Protein AF-A0A959QPH2-F1 (afdb_monomer_lite)

Secondary structure (DSSP, 8-state):
------HHHHHHHHHHHHHHHHHHHHHHHHHHTTS-HHHHHHHHHHS-S--GGGGG-S-TTS-TTTTHHHHHHHHHHHHHHHHHHHHH---PPP-----TTTT--------PPP---PPPPPPPPPPPPP--------------------PPPTT----PPPPPPPPPPPPPPPPPPPPPPP-

pLDDT: mean 76.9, std 11.25, range [41.5, 96.69]

Radius of gyration: 41.49 Å; chains: 1; bounding box: 115×55×102 Å

Foldseek 3Di:
DPPQQAPVNLVVVVVVLVVVVVVVVVVLVVVLVPDDPVVQCVVLVPDPPPCVPVPPDSRPPNDPCVCVVVVVVVVVVVVVVVVVSVVSDDDDPDPPPCDVCNPVDPPPPPPDDPDDDDDDDDDDDDDDDDDDPPPPPPPPPPDDPDDDDPDDDPPRDDDDDDPDDDPDPPDPPDPPDPPDDDD

Sequence (183 aa):
MEMAFSGTTVFVLLAVLVAIVIGLILYFRKRLNGYDIQHLRDQHAQRERTDLLATRTKYPEVDAFRLSNTFLKFSLLTSLLIVLLAFNWTTFEEQVYIPEGALDMAEDIEIEPPRTAEPPPPPPPPPPPVIEEVPEELIEEEDQPEFVDQSLDKETEVKAPPPSAPPPPPPPPPPPPPPPPPP

Structure (mmCIF, N/CA/C/O backbone):
data_AF-A0A959QPH2-F1
#
_entry.id   AF-A0A959QPH2-F1
#
loop_
_atom_site.group_PDB
_atom_site.id
_atom_site.type_symbol
_atom_site.label_atom_id
_atom_site.label_alt_id
_atom_site.label_comp_id
_atom_site.label_asym_id
_atom_site.label_entity_id
_atom_site.label_seq_id
_atom_site.pdbx_PDB_ins_code
_atom_site.Cartn_x
_atom_site.Cartn_y
_atom_site.Cartn_z
_atom_site.occupancy
_atom_site.B_iso_or_equiv
_atom_site.auth_seq_id
_atom_site.auth_comp_id
_atom_site.auth_asym_id
_atom_site.auth_atom_id
_atom_site.pdbx_PDB_model_num
ATOM 1 N N . MET A 1 1 ? -31.905 0.146 5.962 1.00 41.50 1 MET A N 1
ATOM 2 C CA . MET A 1 1 ? -31.043 -0.967 5.516 1.00 41.50 1 MET A CA 1
ATOM 3 C C . MET A 1 1 ? -29.749 -0.793 6.291 1.00 41.50 1 MET A C 1
ATOM 5 O O . MET A 1 1 ? -28.911 0.001 5.893 1.00 41.50 1 MET A O 1
ATOM 9 N N . GLU A 1 2 ? -29.689 -1.378 7.485 1.00 54.75 2 GLU A N 1
ATOM 10 C CA . GLU A 1 2 ? -28.537 -1.284 8.389 1.00 54.75 2 GLU A CA 1
ATOM 11 C C . GLU A 1 2 ? -27.369 -2.020 7.715 1.00 54.75 2 GLU A C 1
ATOM 13 O O . GLU A 1 2 ? -27.378 -3.248 7.630 1.00 54.75 2 GLU A O 1
ATOM 18 N N . MET A 1 3 ? -26.403 -1.296 7.144 1.00 60.75 3 MET A N 1
ATOM 19 C CA . MET A 1 3 ? -25.179 -1.906 6.611 1.00 60.75 3 MET A CA 1
ATOM 20 C C . MET A 1 3 ? -24.239 -2.218 7.779 1.00 60.75 3 MET A C 1
ATOM 22 O O . MET A 1 3 ? -23.217 -1.564 7.966 1.00 60.75 3 MET A O 1
ATOM 26 N N . ALA A 1 4 ? -24.627 -3.191 8.602 1.00 67.12 4 ALA A N 1
ATOM 27 C CA . ALA A 1 4 ? -23.766 -3.738 9.637 1.00 67.12 4 ALA A CA 1
ATOM 28 C C . ALA A 1 4 ? -22.813 -4.750 8.988 1.00 67.12 4 ALA A C 1
ATOM 30 O O . ALA A 1 4 ? -23.228 -5.804 8.501 1.00 67.12 4 ALA A O 1
ATOM 31 N N . PHE A 1 5 ? -21.525 -4.418 8.951 1.00 70.50 5 PHE A N 1
ATOM 32 C CA . PHE A 1 5 ? -20.489 -5.334 8.491 1.00 70.50 5 PHE A CA 1
ATOM 33 C C . PHE A 1 5 ? -20.085 -6.233 9.660 1.00 70.50 5 PHE A C 1
ATOM 35 O O . PHE A 1 5 ? -19.493 -5.782 10.635 1.00 70.50 5 PHE A O 1
ATOM 42 N N . SER A 1 6 ? -20.421 -7.521 9.576 1.00 83.25 6 SER A N 1
ATOM 43 C CA . SER A 1 6 ? -19.971 -8.517 10.555 1.00 83.25 6 SER A CA 1
ATOM 44 C C . SER A 1 6 ? -18.439 -8.614 10.552 1.00 83.25 6 SER A C 1
ATOM 46 O O . SER A 1 6 ? -17.822 -8.526 9.486 1.00 83.25 6 SER A O 1
ATOM 48 N N . GLY A 1 7 ? -17.811 -8.869 11.704 1.00 83.56 7 GLY A N 1
ATOM 49 C CA . GLY A 1 7 ? -16.352 -9.023 11.805 1.00 83.56 7 GLY A CA 1
ATOM 50 C C . GLY A 1 7 ? -15.779 -10.030 10.798 1.00 83.56 7 GLY A C 1
ATOM 51 O O . GLY A 1 7 ? -14.748 -9.776 10.176 1.00 83.56 7 GLY A O 1
ATOM 52 N N . THR A 1 8 ? -16.497 -11.125 10.516 1.00 86.69 8 THR A N 1
ATOM 53 C CA . THR A 1 8 ? -16.104 -12.099 9.482 1.00 86.69 8 THR A CA 1
ATOM 54 C C . THR A 1 8 ? -16.036 -11.472 8.088 1.00 86.69 8 THR A C 1
ATOM 56 O O . THR A 1 8 ? -15.121 -11.767 7.321 1.00 86.69 8 THR A O 1
ATOM 59 N N . THR A 1 9 ? -16.966 -10.576 7.751 1.00 87.69 9 THR A N 1
ATOM 60 C CA . THR A 1 9 ? -16.961 -9.878 6.455 1.00 87.69 9 THR A CA 1
ATOM 61 C C . THR A 1 9 ? -15.779 -8.925 6.335 1.00 87.69 9 THR A C 1
ATOM 63 O O . THR A 1 9 ? -15.136 -8.891 5.286 1.00 87.69 9 THR A O 1
ATOM 66 N N . VAL A 1 10 ? -15.418 -8.235 7.420 1.00 88.12 10 VAL A N 1
ATOM 67 C CA . VAL A 1 10 ? -14.248 -7.349 7.458 1.00 88.12 10 VAL A CA 1
ATOM 68 C C . VAL A 1 10 ? -12.955 -8.141 7.245 1.00 88.12 10 VAL A C 1
ATOM 70 O O . VAL A 1 10 ? -12.124 -7.754 6.422 1.00 88.12 10 VAL A O 1
ATOM 73 N N . PHE A 1 11 ? -12.811 -9.302 7.892 1.00 89.81 11 PHE A N 1
ATOM 74 C CA . PHE A 1 11 ? -11.671 -10.197 7.669 1.00 89.81 11 PHE A CA 1
ATOM 75 C C . PHE A 1 11 ? -11.576 -10.707 6.226 1.00 89.81 11 PHE A C 1
ATOM 77 O O . PHE A 1 11 ? -10.487 -10.717 5.649 1.00 89.81 11 PHE A O 1
ATOM 84 N N . VAL A 1 12 ? -12.699 -11.119 5.628 1.00 92.25 12 VAL A N 1
ATOM 85 C CA . VAL A 1 12 ? -12.726 -11.581 4.231 1.00 92.25 12 VAL A CA 1
ATOM 86 C C . VAL A 1 12 ? -12.344 -10.447 3.281 1.00 92.25 12 VAL A C 1
ATOM 88 O O . VAL A 1 12 ? -11.530 -10.657 2.382 1.00 92.25 12 VAL A O 1
ATOM 91 N N . LEU A 1 13 ? -12.863 -9.236 3.496 1.00 91.31 13 LEU A N 1
ATOM 92 C CA . LEU A 1 13 ? -12.503 -8.059 2.702 1.00 91.31 13 LEU A CA 1
ATOM 93 C C . LEU A 1 13 ? -11.009 -7.733 2.806 1.00 91.31 13 LEU A C 1
ATOM 95 O O . LEU A 1 13 ? -10.369 -7.466 1.787 1.00 91.31 13 LEU A O 1
ATOM 99 N N . LEU A 1 14 ? -10.433 -7.819 4.006 1.00 92.44 14 LEU A N 1
ATOM 100 C CA . LEU A 1 14 ? -9.002 -7.610 4.224 1.00 92.44 14 LEU A CA 1
ATOM 101 C C . LEU A 1 14 ? -8.171 -8.678 3.494 1.00 92.44 14 LEU A C 1
ATOM 103 O O . LEU A 1 14 ? -7.214 -8.345 2.792 1.00 92.44 14 LEU A O 1
ATOM 107 N N . ALA A 1 15 ? -8.566 -9.950 3.577 1.00 94.38 15 ALA A N 1
ATOM 108 C CA . ALA A 1 15 ? -7.895 -11.039 2.867 1.00 94.38 15 ALA A CA 1
ATOM 109 C C . ALA A 1 15 ? -7.950 -10.864 1.337 1.00 94.38 15 ALA A C 1
ATOM 111 O O . ALA A 1 15 ? -6.937 -11.045 0.655 1.00 94.38 15 ALA A O 1
ATOM 112 N N . VAL A 1 16 ? -9.102 -10.455 0.792 1.00 95.19 16 VAL A N 1
ATOM 113 C CA . VAL A 1 16 ? -9.263 -10.147 -0.640 1.00 95.19 16 VAL A CA 1
ATOM 114 C C . VAL A 1 16 ? -8.373 -8.976 -1.050 1.00 95.19 16 VAL A C 1
ATOM 116 O O . VAL A 1 16 ? -7.704 -9.050 -2.081 1.00 95.19 16 VAL A O 1
ATOM 119 N N . LEU A 1 17 ? -8.301 -7.921 -0.238 1.00 94.81 17 LEU A N 1
ATOM 120 C CA . LEU A 1 17 ? -7.427 -6.779 -0.496 1.00 94.81 17 LEU A CA 1
ATOM 121 C C . LEU A 1 17 ? -5.957 -7.209 -0.577 1.00 94.81 17 LEU A C 1
ATOM 123 O O . LEU A 1 17 ? -5.262 -6.848 -1.528 1.00 94.81 17 LEU A O 1
ATOM 127 N N . VAL A 1 18 ? -5.492 -8.030 0.366 1.00 94.94 18 VAL A N 1
ATOM 128 C CA . VAL A 1 18 ? -4.121 -8.565 0.350 1.00 94.94 18 VAL A CA 1
ATOM 129 C C . VAL A 1 18 ? -3.882 -9.425 -0.895 1.00 94.94 18 VAL A C 1
ATOM 131 O O . VAL A 1 18 ? -2.853 -9.278 -1.559 1.00 94.94 18 VAL A O 1
ATOM 134 N N . ALA A 1 19 ? -4.843 -10.271 -1.271 1.00 96.69 19 ALA A N 1
ATOM 135 C CA . ALA A 1 19 ? -4.751 -11.082 -2.482 1.00 96.69 19 ALA A CA 1
ATOM 136 C C . ALA A 1 19 ? -4.658 -10.224 -3.757 1.00 96.69 19 ALA A C 1
ATOM 138 O O . ALA A 1 19 ? -3.871 -10.545 -4.650 1.00 96.69 19 ALA A O 1
ATOM 139 N N . ILE A 1 20 ? -5.389 -9.106 -3.833 1.00 95.56 20 ILE A N 1
ATOM 140 C CA . ILE A 1 20 ? -5.304 -8.145 -4.945 1.00 95.56 20 ILE A CA 1
ATOM 141 C C . ILE A 1 20 ? -3.906 -7.519 -5.019 1.00 95.56 20 ILE A C 1
ATOM 143 O O . ILE A 1 20 ? -3.335 -7.432 -6.108 1.00 95.56 20 ILE A O 1
ATOM 147 N N . VAL A 1 21 ? -3.326 -7.124 -3.881 1.00 94.94 21 VAL A N 1
ATOM 148 C CA . VAL A 1 21 ? -1.966 -6.557 -3.829 1.00 94.94 21 VAL A CA 1
ATOM 149 C C . VAL A 1 21 ? -0.934 -7.578 -4.314 1.00 94.94 21 VAL A C 1
ATOM 151 O O . VAL A 1 21 ? -0.107 -7.261 -5.172 1.00 94.94 21 VAL A O 1
ATOM 154 N N . ILE A 1 22 ? -1.010 -8.822 -3.836 1.00 96.00 22 ILE A N 1
ATOM 155 C CA . ILE A 1 22 ? -0.122 -9.907 -4.282 1.00 96.00 22 ILE A CA 1
ATOM 156 C C . ILE A 1 22 ? -0.318 -10.183 -5.779 1.00 96.00 22 ILE A C 1
ATOM 158 O O . ILE A 1 22 ? 0.658 -10.306 -6.522 1.00 96.00 22 ILE A O 1
ATOM 162 N N . GLY A 1 23 ? -1.567 -10.225 -6.244 1.00 95.94 23 GLY A N 1
ATOM 163 C CA . GLY A 1 23 ? -1.911 -10.400 -7.653 1.00 95.94 23 GLY A CA 1
ATOM 164 C C . GLY A 1 23 ? -1.315 -9.307 -8.539 1.00 95.94 23 GLY A C 1
ATOM 165 O O . GLY A 1 23 ? -0.727 -9.618 -9.574 1.00 95.94 23 GLY A O 1
ATOM 166 N N . LEU A 1 24 ? -1.378 -8.044 -8.109 1.00 94.12 24 LEU A N 1
ATOM 167 C CA . LEU A 1 24 ? -0.734 -6.918 -8.789 1.00 94.12 24 LEU A CA 1
ATOM 168 C C . LEU A 1 24 ? 0.786 -7.092 -8.854 1.00 94.12 24 LEU A C 1
ATOM 170 O O . LEU A 1 24 ? 1.366 -6.925 -9.927 1.00 94.12 24 LEU A O 1
ATOM 174 N N . ILE A 1 25 ? 1.431 -7.481 -7.752 1.00 93.00 25 ILE A N 1
ATOM 175 C CA . ILE A 1 25 ? 2.883 -7.720 -7.723 1.00 93.00 25 ILE A CA 1
ATOM 176 C C . ILE A 1 25 ? 3.264 -8.824 -8.71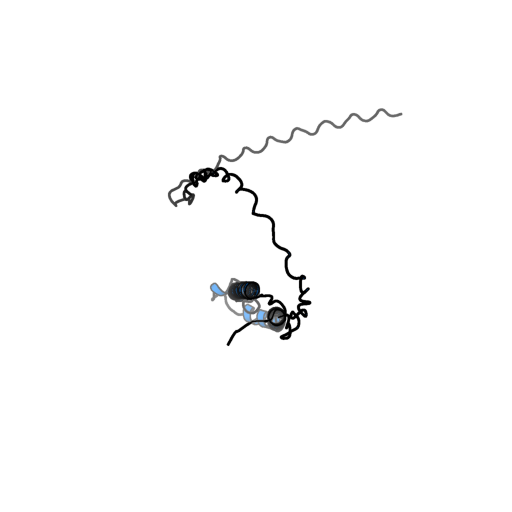7 1.00 93.00 25 ILE A C 1
ATOM 178 O O . ILE A 1 25 ? 4.182 -8.642 -9.519 1.00 93.00 25 ILE A O 1
ATOM 182 N N . LEU A 1 26 ? 2.549 -9.951 -8.716 1.00 95.62 26 LEU A N 1
ATOM 183 C CA . LEU A 1 26 ? 2.810 -11.057 -9.640 1.00 95.62 26 LEU A CA 1
ATOM 184 C C . LEU A 1 26 ? 2.519 -10.677 -11.097 1.00 95.62 26 LEU A C 1
ATOM 186 O O . LEU A 1 26 ? 3.292 -11.039 -11.986 1.00 95.62 26 LEU A O 1
ATOM 190 N N . TYR A 1 27 ? 1.452 -9.918 -11.346 1.00 93.69 27 TYR A N 1
ATOM 191 C CA . TYR A 1 27 ? 1.110 -9.399 -12.668 1.00 93.69 27 TYR A CA 1
ATOM 192 C C . TYR A 1 27 ? 2.212 -8.488 -13.213 1.00 93.69 27 TYR A C 1
ATOM 194 O O . TYR A 1 27 ? 2.702 -8.713 -14.321 1.00 93.69 27 TYR A O 1
ATOM 202 N N . PHE A 1 28 ? 2.655 -7.501 -12.430 1.00 90.88 28 PHE A N 1
ATOM 203 C CA . PHE A 1 28 ? 3.732 -6.598 -12.834 1.00 90.88 28 PHE A CA 1
ATOM 204 C C . PHE A 1 28 ? 5.066 -7.330 -12.974 1.00 90.88 28 PHE A C 1
ATOM 206 O O . PHE A 1 28 ? 5.785 -7.083 -13.941 1.00 90.88 28 PHE A O 1
ATOM 213 N N . ARG A 1 29 ? 5.365 -8.291 -12.092 1.00 90.00 29 ARG A N 1
ATOM 214 C CA . ARG A 1 29 ? 6.543 -9.159 -12.220 1.00 90.00 29 ARG A CA 1
ATOM 215 C C . ARG A 1 29 ? 6.514 -9.948 -13.528 1.00 90.00 29 ARG A C 1
ATOM 217 O O . ARG A 1 29 ? 7.504 -9.952 -14.250 1.00 90.00 29 ARG A O 1
ATOM 224 N N . LYS A 1 30 ? 5.388 -10.586 -13.862 1.00 91.81 30 LYS A N 1
ATOM 225 C CA . LYS A 1 30 ? 5.227 -11.338 -15.117 1.00 91.81 30 LYS A CA 1
ATOM 226 C C . LYS A 1 30 ? 5.324 -10.420 -16.334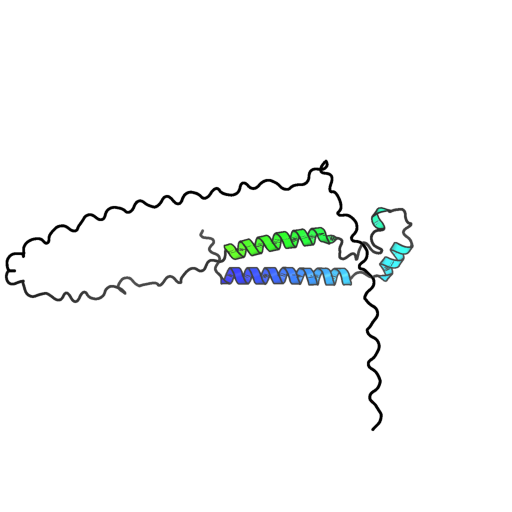 1.00 91.81 30 LYS A C 1
ATOM 228 O O . LYS A 1 30 ? 5.981 -10.777 -17.305 1.00 91.81 30 LYS A O 1
ATOM 233 N N . ARG A 1 31 ? 4.703 -9.242 -16.269 1.00 89.19 31 ARG A N 1
ATOM 234 C CA . ARG A 1 31 ? 4.731 -8.244 -17.341 1.00 89.19 31 ARG A CA 1
ATOM 235 C C . ARG A 1 31 ? 6.155 -7.769 -17.618 1.00 89.19 31 ARG A C 1
ATOM 237 O O . ARG A 1 31 ? 6.570 -7.791 -18.767 1.00 89.19 31 ARG A O 1
ATOM 244 N N . LEU A 1 32 ? 6.903 -7.391 -16.581 1.00 85.38 32 LEU A N 1
ATOM 245 C CA . LEU A 1 32 ? 8.284 -6.913 -16.712 1.00 85.38 32 LEU A CA 1
ATOM 246 C C . LEU A 1 32 ? 9.256 -8.023 -17.144 1.00 85.38 32 LEU A C 1
ATOM 248 O O . LEU A 1 32 ? 10.204 -7.753 -17.871 1.00 85.38 32 LEU A O 1
ATOM 252 N N . ASN A 1 33 ? 8.997 -9.275 -16.764 1.00 86.38 33 ASN A N 1
ATOM 253 C CA . ASN A 1 33 ? 9.814 -10.419 -17.179 1.00 86.38 33 ASN A CA 1
ATOM 254 C C . ASN A 1 33 ? 9.532 -10.892 -18.621 1.00 86.38 33 ASN A C 1
ATOM 256 O O . ASN A 1 33 ? 10.237 -11.757 -19.127 1.00 86.38 33 ASN A O 1
ATOM 260 N N . GLY A 1 34 ? 8.484 -10.369 -19.267 1.00 83.38 34 GLY A N 1
ATOM 261 C CA . GLY A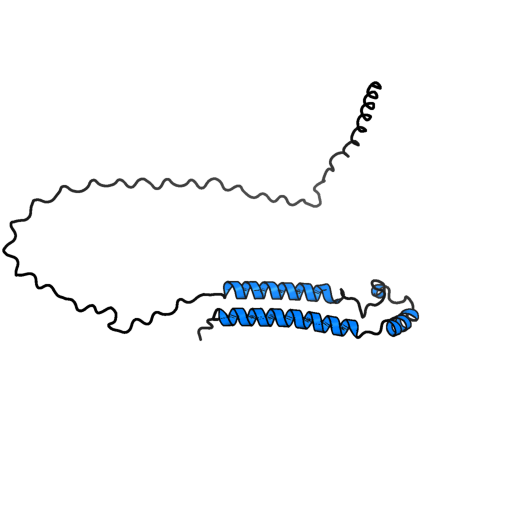 1 34 ? 8.132 -10.686 -20.654 1.00 83.38 34 GLY A CA 1
ATOM 262 C C . GLY A 1 34 ? 8.835 -9.819 -21.704 1.00 83.38 34 GLY A C 1
ATOM 263 O O . GLY A 1 34 ? 8.626 -10.043 -22.893 1.00 83.38 34 GLY A O 1
ATOM 264 N N . TYR A 1 35 ? 9.632 -8.827 -21.294 1.00 83.62 35 TYR A N 1
ATOM 265 C CA . TYR A 1 35 ? 10.362 -7.953 -22.213 1.00 83.62 35 TYR A CA 1
ATOM 266 C C . TYR A 1 35 ? 11.697 -8.584 -22.625 1.00 83.62 35 TYR A C 1
ATOM 268 O O . TYR A 1 35 ? 12.516 -8.933 -21.774 1.00 83.62 35 TYR A O 1
ATOM 276 N N . ASP A 1 36 ? 11.939 -8.688 -23.933 1.00 81.75 36 ASP A N 1
ATOM 277 C CA . ASP A 1 36 ? 13.214 -9.161 -24.472 1.00 81.75 36 ASP A CA 1
ATOM 278 C C . ASP A 1 36 ? 14.258 -8.035 -24.473 1.00 81.75 36 ASP A C 1
ATOM 280 O O . ASP A 1 36 ? 14.236 -7.118 -25.295 1.00 81.75 36 ASP A O 1
ATOM 284 N N . ILE A 1 37 ? 15.200 -8.120 -23.535 1.00 78.19 37 ILE A N 1
ATOM 285 C CA . ILE A 1 37 ? 16.266 -7.134 -23.332 1.00 78.19 37 ILE A CA 1
ATOM 286 C C . ILE A 1 37 ? 17.169 -7.010 -24.576 1.00 78.19 37 ILE A C 1
ATOM 288 O O . ILE A 1 37 ? 17.749 -5.942 -24.791 1.00 78.19 37 ILE A O 1
ATOM 292 N N . GLN A 1 38 ? 17.302 -8.060 -25.399 1.00 81.56 38 GLN A N 1
ATOM 293 C CA . GLN A 1 38 ? 18.158 -8.026 -26.593 1.00 81.56 38 GLN A CA 1
ATOM 294 C C . GLN A 1 38 ? 17.554 -7.145 -27.687 1.00 81.56 38 GLN A C 1
ATOM 296 O O . GLN A 1 38 ? 18.205 -6.216 -28.158 1.00 81.56 38 GLN A O 1
ATOM 301 N N . HIS A 1 39 ? 16.276 -7.347 -27.998 1.00 82.06 39 HIS A N 1
ATOM 302 C CA . HIS A 1 39 ? 15.560 -6.525 -28.972 1.00 82.06 39 HIS A CA 1
ATOM 303 C C . HIS A 1 39 ? 15.480 -5.047 -28.544 1.00 82.06 39 HIS A C 1
ATOM 305 O O . HIS A 1 39 ? 15.656 -4.145 -29.364 1.00 82.06 39 HIS A O 1
ATOM 311 N N . LEU A 1 40 ? 15.314 -4.779 -27.242 1.00 80.31 40 LEU A N 1
ATOM 312 C CA . LEU A 1 40 ? 15.363 -3.415 -26.696 1.00 80.31 40 LEU A CA 1
ATOM 313 C C . LEU A 1 40 ? 16.747 -2.775 -26.858 1.00 80.31 40 LEU A C 1
ATOM 315 O O . LEU A 1 40 ? 16.862 -1.583 -27.142 1.00 80.31 40 LEU A O 1
ATOM 319 N N . ARG A 1 41 ? 17.819 -3.556 -26.710 1.00 78.00 41 ARG A N 1
ATOM 320 C CA . ARG A 1 41 ? 19.190 -3.077 -26.911 1.00 78.00 41 ARG A CA 1
ATOM 321 C C . ARG A 1 41 ? 19.436 -2.641 -28.350 1.00 78.00 41 ARG A C 1
ATOM 323 O O . ARG A 1 41 ? 20.047 -1.592 -28.538 1.00 78.00 41 ARG A O 1
ATOM 330 N N . ASP A 1 42 ? 18.946 -3.392 -29.328 1.00 80.94 42 ASP A N 1
ATOM 331 C CA . ASP A 1 42 ? 19.158 -3.085 -30.746 1.00 80.94 42 ASP A CA 1
ATOM 332 C C . ASP A 1 42 ? 18.353 -1.854 -31.186 1.00 80.94 42 ASP A C 1
ATOM 334 O O . ASP A 1 42 ? 18.886 -0.967 -31.858 1.00 80.94 42 ASP A O 1
ATOM 338 N N . GLN A 1 43 ? 17.107 -1.729 -30.714 1.00 78.06 43 GLN A N 1
ATOM 339 C CA . GLN A 1 43 ? 16.267 -0.553 -30.967 1.00 78.06 43 GLN A CA 1
ATOM 340 C C . GLN A 1 43 ? 16.838 0.732 -30.350 1.00 78.06 43 GLN A C 1
ATOM 342 O O . GLN A 1 43 ? 16.821 1.793 -30.978 1.00 78.06 43 GLN A O 1
ATOM 347 N N . HIS A 1 44 ? 17.373 0.651 -29.130 1.00 73.38 44 HIS A N 1
ATOM 348 C CA . HIS A 1 44 ? 17.959 1.804 -28.444 1.00 73.38 44 HIS A CA 1
ATOM 349 C C . HIS A 1 44 ? 19.416 2.093 -28.851 1.00 73.38 44 HIS A C 1
ATOM 351 O O . HIS A 1 44 ? 19.892 3.198 -28.599 1.00 73.38 44 HIS A O 1
ATOM 357 N N . ALA A 1 45 ? 20.120 1.160 -29.503 1.00 73.75 45 ALA A N 1
ATOM 358 C CA . ALA A 1 45 ? 21.458 1.394 -30.057 1.00 73.75 45 ALA A CA 1
ATOM 359 C C . ALA A 1 45 ? 21.433 2.260 -31.328 1.00 73.75 45 ALA A C 1
ATOM 361 O O . ALA A 1 45 ? 22.387 2.994 -31.577 1.00 73.75 45 ALA A O 1
ATOM 362 N N . GLN A 1 46 ? 20.350 2.190 -32.113 1.00 68.56 46 GLN A N 1
ATOM 363 C CA . GLN A 1 46 ? 20.177 2.985 -33.337 1.00 68.56 46 GLN A CA 1
ATOM 364 C C . GLN A 1 46 ? 19.442 4.318 -33.124 1.00 68.56 46 GLN A C 1
ATOM 366 O O . GLN A 1 46 ? 19.479 5.179 -34.001 1.00 68.56 46 GLN A O 1
ATOM 371 N N . ARG A 1 47 ? 18.775 4.521 -31.979 1.00 68.00 47 ARG A N 1
ATOM 372 C CA . ARG A 1 47 ? 18.070 5.776 -31.682 1.00 68.00 47 ARG A CA 1
ATOM 373 C C . ARG A 1 47 ? 19.089 6.875 -31.360 1.00 68.00 47 ARG A C 1
ATOM 375 O O . ARG A 1 47 ? 19.652 6.910 -30.268 1.00 68.00 47 ARG A O 1
ATOM 382 N N . GLU A 1 48 ? 19.347 7.758 -32.326 1.00 63.34 48 GLU A N 1
ATOM 383 C CA . GLU A 1 48 ? 20.198 8.936 -32.127 1.00 63.34 48 GLU A CA 1
ATOM 384 C C . GLU A 1 48 ? 19.704 9.802 -30.956 1.00 63.34 48 GLU A C 1
ATOM 386 O O . GLU A 1 48 ? 18.514 9.842 -30.642 1.00 63.34 48 GLU A O 1
ATOM 391 N N . ARG A 1 49 ? 20.649 10.501 -30.306 1.00 59.78 49 ARG A N 1
ATOM 392 C CA . ARG A 1 49 ? 20.501 11.317 -29.083 1.00 59.78 49 ARG A CA 1
ATOM 393 C C . ARG A 1 49 ? 19.634 12.580 -29.258 1.00 59.78 49 ARG A C 1
ATOM 395 O O . ARG A 1 49 ? 19.987 13.647 -28.762 1.00 59.78 49 ARG A O 1
ATOM 402 N N . THR A 1 50 ? 18.530 12.502 -29.984 1.00 60.34 50 THR A N 1
ATOM 403 C CA . THR A 1 50 ? 17.646 13.643 -30.256 1.00 60.34 50 THR A CA 1
ATOM 404 C C . THR A 1 50 ? 16.636 13.892 -29.134 1.00 60.34 50 THR A C 1
ATOM 406 O O . THR A 1 50 ? 16.028 14.956 -29.085 1.00 60.34 50 THR A O 1
ATOM 409 N N . ASP A 1 51 ? 16.497 12.956 -28.190 1.00 65.25 51 ASP A N 1
ATOM 410 C CA . ASP A 1 51 ? 15.477 12.991 -27.141 1.00 65.25 51 ASP A CA 1
ATOM 411 C C . ASP A 1 51 ? 16.120 13.153 -25.749 1.00 65.25 51 ASP A C 1
ATOM 413 O O . ASP A 1 51 ? 16.374 12.190 -25.025 1.00 65.25 51 ASP A O 1
ATOM 417 N N . LEU A 1 52 ? 16.442 14.399 -25.382 1.00 63.19 52 LEU A N 1
ATOM 418 C CA . LEU A 1 52 ? 17.178 14.734 -24.151 1.00 63.19 52 LEU A CA 1
ATOM 419 C C . LEU A 1 52 ? 16.436 14.315 -22.868 1.00 63.19 52 LEU A C 1
ATOM 421 O O . LEU A 1 52 ? 17.074 14.048 -21.847 1.00 63.19 52 LEU A O 1
ATOM 425 N N . LEU A 1 53 ? 15.106 14.189 -22.931 1.00 62.25 53 LEU A N 1
ATOM 426 C CA . LEU A 1 53 ? 14.259 13.743 -21.820 1.00 62.25 53 LEU A CA 1
ATOM 427 C C . LEU A 1 53 ? 14.247 12.213 -21.652 1.00 62.25 53 LEU A C 1
ATOM 429 O O . LEU A 1 53 ? 14.018 11.721 -20.546 1.00 62.25 53 LEU A O 1
ATOM 433 N N . ALA A 1 54 ? 14.553 11.456 -22.710 1.00 62.16 54 ALA A N 1
ATOM 434 C CA . ALA A 1 54 ? 14.647 9.996 -22.671 1.00 62.16 54 ALA A CA 1
ATOM 435 C C . ALA A 1 54 ? 15.972 9.487 -22.065 1.00 62.16 54 ALA A C 1
ATOM 437 O O . ALA A 1 54 ? 16.130 8.293 -21.828 1.00 62.16 54 ALA A O 1
ATOM 438 N N . THR A 1 55 ? 16.920 10.380 -21.766 1.00 61.88 55 THR A N 1
ATOM 439 C CA . THR A 1 55 ? 18.275 10.032 -21.300 1.00 61.88 55 THR A CA 1
ATOM 440 C C . THR A 1 55 ? 18.347 9.580 -19.835 1.00 61.88 55 THR A C 1
ATOM 442 O O . THR A 1 55 ? 19.399 9.126 -19.387 1.00 61.88 55 THR A O 1
ATOM 445 N N . ARG A 1 56 ? 17.261 9.697 -19.052 1.00 74.44 56 ARG A N 1
ATOM 446 C CA . ARG A 1 56 ? 17.283 9.343 -17.618 1.00 74.44 56 ARG A CA 1
ATOM 447 C C . ARG A 1 56 ? 17.524 7.846 -17.385 1.00 74.44 56 ARG A C 1
ATOM 449 O O . ARG A 1 56 ? 18.172 7.492 -16.402 1.00 74.44 56 ARG A O 1
ATOM 456 N N . THR A 1 57 ? 17.012 6.972 -18.252 1.00 74.88 57 THR A N 1
ATOM 457 C CA . THR A 1 57 ? 17.143 5.514 -18.113 1.00 74.88 57 THR A CA 1
ATOM 458 C C . THR A 1 57 ? 17.504 4.859 -19.444 1.00 74.88 57 THR A C 1
ATOM 460 O O . THR A 1 57 ? 16.988 5.223 -20.494 1.00 74.88 57 THR A O 1
ATOM 463 N N . LYS A 1 58 ? 18.406 3.864 -19.405 1.00 74.19 58 LYS A N 1
ATOM 464 C CA . LYS A 1 58 ? 18.898 3.153 -20.603 1.00 74.19 58 LYS A CA 1
ATOM 465 C C . LYS A 1 58 ? 17.782 2.422 -21.362 1.00 74.19 58 LYS A C 1
ATOM 467 O O . LYS A 1 58 ? 17.852 2.313 -22.579 1.00 74.19 58 LYS A O 1
ATOM 472 N N . TYR A 1 59 ? 16.775 1.937 -20.634 1.00 81.12 59 TYR A N 1
ATOM 473 C CA . TYR A 1 59 ? 15.593 1.282 -21.184 1.00 81.12 59 TYR A CA 1
ATOM 474 C C . TYR A 1 59 ? 14.336 1.798 -20.460 1.00 81.12 59 TYR A C 1
ATOM 476 O O . TYR A 1 59 ? 14.014 1.308 -19.376 1.00 81.12 59 TYR A O 1
ATOM 484 N N . PRO A 1 60 ? 13.614 2.783 -21.021 1.00 78.62 60 PRO A N 1
ATOM 485 C CA . PRO A 1 60 ? 12.433 3.374 -20.378 1.00 78.62 60 PRO A CA 1
ATOM 486 C C . PRO A 1 60 ? 11.233 2.412 -20.294 1.00 78.62 60 PRO A C 1
ATOM 488 O O . PRO A 1 60 ? 10.281 2.645 -19.546 1.00 78.62 60 PRO A O 1
ATOM 491 N N . GLU A 1 61 ? 11.252 1.331 -21.071 1.00 78.56 61 GLU A N 1
ATOM 492 C CA . GLU A 1 61 ? 10.168 0.346 -21.153 1.00 78.56 61 GLU A CA 1
ATOM 493 C C . GLU A 1 61 ? 10.178 -0.656 -19.994 1.00 78.56 61 GLU A C 1
ATOM 495 O O . GLU A 1 61 ? 9.115 -1.089 -19.555 1.00 78.56 61 GLU A O 1
ATOM 500 N N . VAL A 1 62 ? 11.364 -0.959 -19.457 1.00 80.94 62 VAL A N 1
ATOM 501 C CA . VAL A 1 62 ? 11.568 -1.882 -18.323 1.00 80.94 62 VAL A CA 1
ATOM 502 C C . VAL A 1 62 ? 11.893 -1.148 -17.021 1.00 80.94 62 VAL A C 1
ATOM 504 O O . VAL A 1 62 ? 12.338 -1.754 -16.048 1.00 80.94 62 VAL A O 1
ATOM 507 N N . ASP A 1 63 ? 11.681 0.166 -16.986 1.00 83.62 63 ASP A N 1
ATOM 508 C CA . ASP A 1 63 ? 11.904 0.964 -15.789 1.00 83.62 63 ASP A CA 1
ATOM 509 C C . ASP A 1 63 ? 10.849 0.642 -14.717 1.00 83.62 63 ASP A C 1
ATOM 511 O O . ASP A 1 63 ? 9.674 1.008 -14.830 1.00 83.62 63 ASP A O 1
ATOM 515 N N . ALA A 1 64 ? 11.288 -0.023 -13.645 1.00 80.19 64 ALA A N 1
ATOM 516 C CA . ALA A 1 64 ? 10.458 -0.369 -12.493 1.00 80.19 64 ALA A CA 1
ATOM 517 C C . ALA A 1 64 ? 9.883 0.869 -11.783 1.00 80.19 64 ALA A C 1
ATOM 519 O O . ALA A 1 64 ? 8.816 0.794 -11.170 1.00 80.19 64 ALA A O 1
ATOM 520 N N . PHE A 1 65 ? 10.551 2.021 -11.895 1.00 82.56 65 PHE A N 1
ATOM 521 C CA . PHE A 1 65 ? 10.174 3.245 -11.195 1.00 82.56 65 PHE A CA 1
ATOM 522 C C . PHE A 1 65 ? 9.285 4.176 -12.017 1.00 82.56 65 PHE A C 1
ATOM 524 O O . PHE A 1 65 ? 8.804 5.185 -11.487 1.00 82.56 65 PHE A O 1
ATOM 531 N N . ARG A 1 66 ? 8.978 3.831 -13.271 1.00 84.38 66 ARG A N 1
ATOM 532 C CA . ARG A 1 66 ? 8.128 4.649 -14.149 1.00 84.38 66 ARG A CA 1
ATOM 533 C C . ARG A 1 66 ? 6.735 4.917 -13.563 1.00 84.38 66 ARG A C 1
ATOM 535 O O . ARG A 1 66 ? 6.140 5.956 -13.833 1.00 84.38 66 ARG A O 1
ATOM 542 N N . LEU A 1 67 ? 6.223 3.999 -12.741 1.00 86.25 67 LEU A N 1
ATOM 543 C CA . LEU A 1 67 ? 4.910 4.088 -12.090 1.00 86.25 67 LEU A CA 1
ATOM 544 C C . LEU A 1 67 ? 4.993 4.395 -10.585 1.00 86.25 67 LEU A C 1
ATOM 546 O O . LEU A 1 67 ? 3.987 4.268 -9.891 1.00 86.25 67 LEU A O 1
ATOM 550 N N . SER A 1 68 ? 6.147 4.835 -10.068 1.00 89.19 68 SER A N 1
ATOM 551 C CA . SER A 1 68 ? 6.348 5.056 -8.621 1.00 89.19 68 SER A CA 1
ATOM 552 C C . SER A 1 68 ? 5.297 5.975 -7.995 1.00 89.19 68 SER A C 1
ATOM 554 O O . SER A 1 68 ? 4.756 5.662 -6.941 1.00 89.19 68 SER A O 1
ATOM 556 N N . ASN A 1 69 ? 4.949 7.081 -8.664 1.00 91.50 69 ASN A N 1
ATOM 557 C CA . ASN A 1 69 ? 3.923 8.009 -8.174 1.00 91.50 69 ASN A CA 1
ATOM 558 C C . ASN A 1 69 ? 2.534 7.347 -8.112 1.00 91.50 69 ASN A C 1
ATOM 560 O O . ASN A 1 69 ? 1.755 7.583 -7.195 1.00 91.50 69 ASN A O 1
ATOM 564 N N . THR A 1 70 ? 2.225 6.478 -9.075 1.00 91.44 70 THR A N 1
ATOM 565 C CA . THR A 1 70 ? 0.974 5.713 -9.104 1.00 91.44 70 THR A CA 1
ATOM 566 C C . THR A 1 70 ? 0.922 4.707 -7.960 1.00 91.44 70 THR A C 1
ATOM 568 O O . THR A 1 70 ? -0.105 4.605 -7.296 1.00 91.44 70 THR A O 1
ATOM 571 N N . PHE A 1 71 ? 2.029 4.007 -7.688 1.00 91.88 71 PHE A N 1
ATOM 572 C CA . PHE A 1 71 ? 2.123 3.085 -6.555 1.00 91.88 71 PHE A CA 1
ATOM 573 C C . PHE A 1 71 ? 2.007 3.810 -5.212 1.00 91.88 71 PHE A C 1
ATOM 575 O O . PHE A 1 71 ? 1.286 3.328 -4.344 1.00 91.88 71 PHE A O 1
ATOM 582 N N . LEU A 1 72 ? 2.616 4.992 -5.070 1.00 94.19 72 LEU A N 1
ATOM 583 C CA . LEU A 1 72 ? 2.488 5.826 -3.871 1.00 94.19 72 LEU A CA 1
ATOM 584 C C . LEU A 1 72 ? 1.030 6.242 -3.630 1.00 94.19 72 LEU A C 1
ATOM 586 O O . LEU A 1 72 ? 0.510 6.090 -2.525 1.00 94.19 72 LEU A O 1
ATOM 590 N N . LYS A 1 73 ? 0.335 6.714 -4.672 1.00 94.75 73 LYS A N 1
ATOM 591 C CA . LYS A 1 73 ? -1.095 7.058 -4.586 1.00 94.75 73 LYS A CA 1
ATOM 592 C C . LYS A 1 73 ? -1.962 5.840 -4.267 1.00 94.75 73 LYS A C 1
ATOM 594 O O . LYS A 1 73 ? -2.897 5.946 -3.481 1.00 94.75 73 LYS A O 1
ATOM 599 N N . PHE A 1 74 ? -1.645 4.683 -4.847 1.00 94.12 74 PHE A N 1
ATOM 600 C CA . PHE A 1 74 ? -2.353 3.435 -4.574 1.00 94.12 74 PHE A CA 1
ATOM 601 C C . PHE A 1 74 ? -2.183 2.986 -3.119 1.00 94.12 74 PHE A C 1
ATOM 603 O O . PHE A 1 74 ? -3.175 2.660 -2.471 1.00 94.12 74 PHE A O 1
ATOM 610 N N . SER A 1 75 ? -0.965 3.015 -2.572 1.00 93.00 75 SER A N 1
ATOM 611 C CA . SER A 1 75 ? -0.735 2.682 -1.162 1.00 93.00 75 SER A CA 1
ATOM 612 C C . SER A 1 75 ? -1.380 3.693 -0.220 1.00 93.00 75 SER A C 1
ATOM 614 O O . SER A 1 75 ? -1.892 3.297 0.820 1.00 93.00 75 SER A O 1
ATOM 616 N N . LEU A 1 76 ? -1.416 4.976 -0.595 1.00 96.25 76 LEU A N 1
ATOM 617 C CA . LEU A 1 76 ? -2.114 6.007 0.174 1.00 96.25 76 LEU A CA 1
ATOM 618 C C . LEU A 1 76 ? -3.620 5.712 0.253 1.00 96.25 76 LEU A C 1
ATOM 620 O O . LEU A 1 76 ? -4.190 5.709 1.342 1.00 96.25 76 LEU A O 1
ATOM 624 N N . LEU A 1 77 ? -4.246 5.392 -0.884 1.00 95.62 77 LEU A N 1
ATOM 625 C CA . LEU A 1 77 ? -5.657 5.005 -0.937 1.00 95.62 77 LEU A CA 1
ATOM 626 C C . LEU A 1 77 ? -5.919 3.705 -0.162 1.00 95.62 77 LEU A C 1
ATOM 628 O O . LEU A 1 77 ? -6.902 3.601 0.565 1.00 95.62 77 LEU A O 1
ATOM 632 N N . THR A 1 78 ? -5.019 2.729 -0.295 1.00 94.56 78 THR A N 1
ATOM 633 C CA . THR A 1 78 ? -5.105 1.439 0.403 1.00 94.56 78 THR A CA 1
ATOM 634 C C . THR A 1 78 ? -5.003 1.623 1.917 1.00 94.56 78 THR A C 1
ATOM 636 O O . THR A 1 78 ? -5.784 1.030 2.653 1.00 94.56 78 THR A O 1
ATOM 639 N N . SER A 1 79 ? -4.089 2.477 2.386 1.00 95.31 79 SER A N 1
ATOM 640 C CA . SER A 1 79 ? -3.943 2.819 3.804 1.00 95.31 79 SER A CA 1
ATOM 641 C C . SER A 1 79 ? -5.223 3.444 4.356 1.00 95.31 79 SER A C 1
ATOM 643 O O . SER A 1 79 ? -5.752 2.982 5.364 1.00 95.31 79 SER A O 1
ATOM 645 N N . LEU A 1 80 ? -5.788 4.423 3.641 1.00 95.38 80 LEU A N 1
ATOM 646 C CA . LEU A 1 80 ? -7.046 5.054 4.037 1.00 95.38 80 LEU A CA 1
ATOM 647 C C . LEU A 1 80 ? -8.199 4.041 4.111 1.00 95.38 80 LEU A C 1
ATOM 649 O O . LEU A 1 80 ? -8.991 4.071 5.049 1.00 95.38 80 LEU A O 1
ATOM 653 N N . LEU A 1 81 ? -8.271 3.117 3.153 1.00 92.50 81 LEU A N 1
ATOM 654 C CA . LEU A 1 81 ? -9.280 2.061 3.139 1.00 92.50 81 LEU A CA 1
ATOM 655 C C . LEU A 1 81 ? -9.132 1.112 4.336 1.00 92.50 81 LEU A C 1
ATOM 657 O O . LEU A 1 81 ? -10.136 0.761 4.950 1.00 92.50 81 LEU A O 1
ATOM 661 N N . ILE A 1 82 ? -7.905 0.739 4.707 1.00 92.88 82 ILE A N 1
ATOM 662 C CA . ILE A 1 82 ? -7.648 -0.091 5.893 1.00 92.88 82 ILE A CA 1
ATOM 663 C C . ILE A 1 82 ? -8.074 0.640 7.171 1.00 92.88 82 ILE A C 1
ATOM 665 O O . ILE A 1 82 ? -8.712 0.029 8.023 1.00 92.88 82 ILE A O 1
ATOM 669 N N . VAL A 1 83 ? -7.777 1.937 7.294 1.00 93.62 83 VAL A N 1
ATOM 670 C CA . VAL A 1 83 ? -8.204 2.754 8.444 1.00 93.62 83 VAL A CA 1
ATOM 671 C C . VAL A 1 83 ? -9.732 2.811 8.543 1.00 93.62 83 VAL A C 1
ATOM 673 O O . VAL A 1 83 ? -10.285 2.621 9.624 1.00 93.62 83 VAL A O 1
ATOM 676 N N . LEU A 1 84 ? -10.428 2.999 7.418 1.00 89.81 84 LEU A N 1
ATOM 677 C CA . LEU A 1 84 ? -11.893 2.958 7.381 1.00 89.81 84 LEU A CA 1
ATOM 678 C C . LEU A 1 84 ? -12.439 1.590 7.803 1.00 89.81 84 LEU A C 1
ATOM 680 O O . LEU A 1 84 ? -13.391 1.530 8.575 1.00 89.81 84 LEU A O 1
ATOM 684 N N . LEU A 1 85 ? -11.825 0.497 7.344 1.00 88.75 85 LEU A N 1
ATOM 685 C CA . LEU A 1 85 ? -12.195 -0.858 7.760 1.00 88.75 85 LEU A CA 1
ATOM 686 C C . LEU A 1 85 ? -11.953 -1.089 9.257 1.00 88.75 85 LEU A C 1
ATOM 688 O O . LEU A 1 85 ? -12.758 -1.751 9.905 1.00 88.75 85 LEU A O 1
ATOM 692 N N . ALA A 1 86 ? -10.869 -0.535 9.803 1.00 87.50 86 ALA A N 1
ATOM 693 C CA . ALA A 1 86 ? -10.540 -0.642 11.219 1.00 87.50 86 ALA A CA 1
ATOM 694 C C . ALA A 1 86 ? -11.574 0.077 12.097 1.00 87.50 86 ALA A C 1
ATOM 696 O O . ALA A 1 86 ? -12.020 -0.494 13.085 1.00 87.50 86 ALA A O 1
ATOM 697 N N . PHE A 1 87 ? -12.014 1.281 11.713 1.00 87.38 87 PHE A N 1
ATOM 698 C CA . PHE A 1 87 ? -13.099 1.979 12.418 1.00 87.38 87 PHE A CA 1
ATOM 699 C C . PHE A 1 87 ? -14.470 1.336 12.205 1.00 87.38 87 PHE A C 1
ATOM 701 O O . PHE A 1 87 ? -15.342 1.442 13.061 1.00 87.38 87 PHE A O 1
ATOM 708 N N . ASN A 1 88 ? -14.678 0.680 11.065 1.00 85.50 88 ASN A N 1
ATOM 709 C CA . ASN A 1 88 ? -15.920 -0.028 10.778 1.00 85.50 88 ASN A CA 1
ATOM 710 C C . ASN A 1 88 ? -16.026 -1.374 11.514 1.00 85.50 88 ASN A C 1
ATOM 712 O O . ASN A 1 88 ? -17.118 -1.934 11.617 1.00 85.50 88 ASN A O 1
ATOM 716 N N . TRP A 1 89 ? -14.918 -1.880 12.058 1.00 85.44 89 TRP A N 1
ATOM 717 C CA . TRP A 1 89 ? -14.924 -3.065 12.895 1.00 85.44 89 TRP A CA 1
ATOM 718 C C . TRP A 1 89 ? -15.703 -2.806 14.184 1.00 85.44 89 TRP A C 1
ATOM 720 O O . TRP A 1 89 ? -15.214 -2.175 15.119 1.00 85.44 89 TRP A O 1
ATOM 730 N N . THR A 1 90 ? -16.913 -3.348 14.253 1.00 75.19 90 THR A N 1
ATOM 731 C CA . THR A 1 90 ? -17.750 -3.320 15.453 1.00 75.19 90 THR A CA 1
ATOM 732 C C . THR A 1 90 ? -18.076 -4.749 15.865 1.00 75.19 90 THR A C 1
ATOM 734 O O . THR A 1 90 ? -18.332 -5.617 15.029 1.00 75.19 90 THR A O 1
ATOM 737 N N . THR A 1 91 ? -18.001 -5.017 17.168 1.00 66.75 91 THR A N 1
ATOM 738 C CA . THR A 1 91 ? -18.456 -6.279 17.750 1.00 66.75 91 THR A CA 1
ATOM 739 C C . THR A 1 91 ? -19.841 -6.035 18.322 1.00 66.75 91 THR A C 1
ATOM 741 O O . THR A 1 91 ? -20.007 -5.212 19.216 1.00 66.75 91 THR A O 1
ATOM 744 N N . PHE A 1 92 ? -20.846 -6.701 17.768 1.00 67.81 92 PHE A N 1
ATOM 745 C CA . 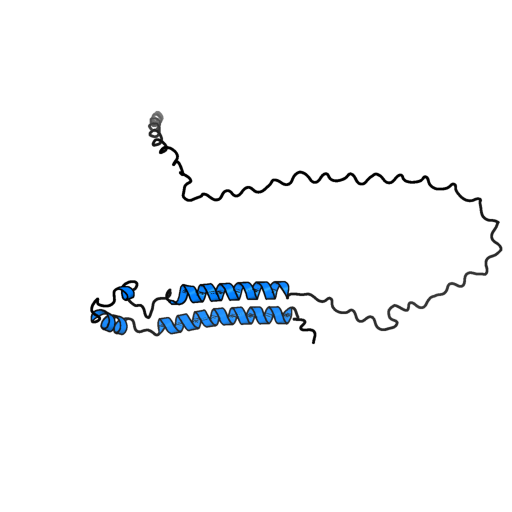PHE A 1 92 ? -22.168 -6.735 18.378 1.00 67.81 92 PHE A CA 1
ATOM 746 C C . PHE A 1 92 ? -22.179 -7.895 19.372 1.00 67.81 92 PHE A C 1
ATOM 748 O O . PHE A 1 92 ? -21.728 -8.990 19.029 1.00 67.81 92 PHE A O 1
ATOM 755 N N . GLU A 1 93 ? -22.642 -7.655 20.599 1.00 67.06 93 GLU A N 1
ATOM 756 C CA . GLU A 1 93 ? -22.911 -8.748 21.533 1.00 67.06 93 GLU A CA 1
ATOM 757 C C . GLU A 1 93 ? -23.992 -9.657 20.940 1.00 67.06 93 GLU A C 1
ATOM 759 O O . GLU A 1 93 ? -24.934 -9.191 20.290 1.00 67.06 93 GLU A O 1
ATOM 764 N N . GLU A 1 94 ? -23.832 -10.968 21.124 1.00 66.44 94 GLU A N 1
ATOM 765 C CA . GLU A 1 94 ? -24.868 -11.929 20.770 1.00 66.44 94 GLU A CA 1
ATOM 766 C C . GLU A 1 94 ? -26.126 -11.554 21.556 1.00 66.44 94 GLU A C 1
ATOM 768 O O . GLU A 1 94 ? -26.098 -11.485 22.784 1.00 66.44 94 GLU A O 1
ATOM 773 N N . GLN A 1 95 ? -27.214 -11.236 20.849 1.00 68.56 95 GLN A N 1
ATOM 774 C CA . GLN A 1 95 ? -28.482 -10.925 21.498 1.00 68.56 95 GLN A CA 1
ATOM 775 C C . GLN A 1 95 ? -28.919 -12.178 22.254 1.00 68.56 95 GLN A C 1
ATOM 777 O O . GLN A 1 95 ? -29.388 -13.142 21.648 1.00 68.56 95 GLN A O 1
ATOM 782 N N . VAL A 1 96 ? -28.731 -12.177 23.575 1.00 71.81 96 VAL A N 1
ATOM 783 C CA . VAL A 1 96 ? -29.234 -13.236 24.444 1.00 71.81 96 VAL A CA 1
ATOM 784 C C . VAL A 1 96 ? -30.750 -13.173 24.356 1.00 71.81 96 VAL A C 1
ATOM 786 O O . VAL A 1 96 ? -31.392 -12.300 24.938 1.00 71.81 96 VAL A O 1
ATOM 789 N N . TYR A 1 97 ? -31.325 -14.077 23.568 1.00 75.50 97 TYR A N 1
ATOM 790 C CA . TYR A 1 97 ? -32.765 -14.226 23.473 1.00 75.50 97 TYR A CA 1
ATOM 791 C C . TYR A 1 97 ? -33.257 -14.850 24.779 1.00 75.50 97 TYR A C 1
ATOM 793 O O . TYR A 1 97 ? -33.223 -16.068 24.954 1.00 75.50 97 TYR A O 1
ATOM 801 N N . ILE A 1 98 ? -33.655 -13.998 25.722 1.00 75.31 98 ILE A N 1
ATOM 802 C CA . ILE A 1 98 ? -34.356 -14.402 26.938 1.00 75.31 98 ILE A CA 1
ATOM 803 C C . ILE A 1 98 ? -35.819 -14.602 26.521 1.00 75.31 98 ILE A C 1
ATOM 805 O O . ILE A 1 98 ? -36.479 -13.614 26.192 1.00 75.31 98 ILE A O 1
ATOM 809 N N . PRO A 1 99 ? -36.336 -15.844 26.459 1.00 81.25 99 PRO A N 1
ATOM 810 C CA . PRO A 1 99 ? -37.734 -16.061 26.111 1.00 81.25 99 PRO A CA 1
ATOM 811 C C . PRO A 1 99 ? -38.637 -15.387 27.150 1.00 81.25 99 PRO A C 1
ATOM 813 O O . PRO A 1 99 ? -38.298 -15.343 28.336 1.00 81.25 99 PRO A O 1
ATOM 816 N N . GLU A 1 100 ? -39.784 -14.864 26.707 1.00 74.81 100 GLU A N 1
ATOM 817 C CA . GLU A 1 100 ? -40.796 -14.290 27.599 1.00 74.81 100 GLU A CA 1
ATOM 818 C C . GLU A 1 100 ? -41.152 -15.330 28.677 1.00 74.81 100 GLU A C 1
ATOM 820 O O . GLU A 1 100 ? -41.640 -16.415 28.364 1.00 74.81 100 GLU A O 1
ATOM 825 N N . GLY A 1 101 ? -40.815 -15.034 29.937 1.00 68.38 101 GLY A N 1
ATOM 826 C CA . GLY A 1 101 ? -40.999 -15.944 31.075 1.00 68.38 101 GLY A CA 1
ATOM 827 C C . GLY A 1 101 ? -39.727 -16.585 31.652 1.00 68.38 101 GLY A C 1
ATOM 828 O O . GLY A 1 101 ? -39.793 -17.171 32.724 1.00 68.38 101 GLY A O 1
ATOM 829 N N . ALA A 1 102 ? -38.547 -16.453 31.031 1.00 67.06 102 ALA A N 1
ATOM 830 C CA . ALA A 1 102 ? -37.300 -16.994 31.612 1.00 67.06 102 ALA A CA 1
ATOM 831 C C . ALA A 1 102 ? -36.810 -16.243 32.865 1.00 67.06 102 ALA A C 1
ATOM 833 O O . ALA A 1 102 ? -35.986 -16.768 33.611 1.00 67.06 102 ALA A O 1
ATOM 834 N N . LEU A 1 103 ? -37.319 -15.030 33.096 1.00 67.38 103 LEU A N 1
ATOM 835 C CA . LEU A 1 103 ? -37.110 -14.257 34.324 1.00 67.38 103 LEU A CA 1
ATOM 836 C C . LEU A 1 103 ? -38.345 -14.252 35.236 1.00 67.38 103 LEU A C 1
ATOM 838 O O . LEU A 1 103 ? -38.313 -13.611 36.282 1.00 67.38 103 LEU A O 1
ATOM 842 N N . ASP A 1 104 ? -39.411 -14.959 34.853 1.00 69.88 104 ASP A N 1
ATOM 843 C CA . ASP A 1 104 ? -40.605 -15.125 35.679 1.00 69.88 104 ASP A CA 1
ATOM 844 C C . ASP A 1 104 ? -40.298 -16.216 36.713 1.00 69.88 104 ASP A C 1
ATOM 846 O O . ASP A 1 104 ? -40.627 -17.395 36.565 1.00 69.88 104 ASP A O 1
ATOM 850 N N . MET A 1 105 ? -39.525 -15.840 37.736 1.00 66.31 105 MET A N 1
ATOM 851 C CA . MET A 1 105 ? -39.458 -16.635 38.954 1.00 66.31 105 MET A CA 1
ATOM 852 C C . MET A 1 105 ? -40.868 -16.633 39.522 1.00 66.31 105 MET A C 1
ATOM 854 O O . MET A 1 105 ? -41.401 -15.560 39.781 1.00 66.31 105 MET A O 1
ATOM 858 N N . ALA A 1 106 ? -41.465 -17.818 39.690 1.00 66.50 106 ALA A N 1
ATOM 859 C CA . ALA A 1 106 ? -42.715 -17.951 40.421 1.00 66.50 106 ALA A CA 1
ATOM 860 C C . ALA A 1 106 ? -42.529 -17.204 41.741 1.00 66.50 106 ALA A C 1
ATOM 862 O O . ALA A 1 106 ? -41.721 -17.634 42.567 1.00 66.50 106 ALA A O 1
ATOM 863 N N . GLU A 1 107 ? -43.186 -16.050 41.876 1.00 64.69 107 GLU A N 1
ATOM 864 C CA . GLU A 1 107 ? -43.226 -15.314 43.126 1.00 64.69 107 GLU A CA 1
ATOM 865 C C . GLU A 1 107 ? -43.834 -16.283 44.138 1.00 64.69 107 GLU A C 1
ATOM 867 O O . GLU A 1 107 ? -45.047 -16.494 44.184 1.00 64.69 107 GLU A O 1
ATOM 872 N N . ASP A 1 108 ? -42.968 -16.949 44.902 1.00 65.06 108 ASP A N 1
ATOM 873 C CA . ASP A 1 108 ? -43.346 -17.614 46.132 1.00 65.06 108 ASP A CA 1
ATOM 874 C C . ASP A 1 108 ? -43.667 -16.477 47.090 1.00 65.06 108 ASP A C 1
ATOM 876 O O . ASP A 1 108 ? -42.812 -15.949 47.802 1.00 65.06 108 ASP A O 1
ATOM 880 N N . ILE A 1 109 ? -44.894 -15.976 46.958 1.00 65.81 109 ILE A N 1
ATOM 881 C CA . ILE A 1 109 ? -45.447 -14.968 47.840 1.00 65.81 109 ILE A CA 1
ATOM 882 C C . ILE A 1 109 ? -45.556 -15.668 49.190 1.00 65.81 109 ILE A C 1
ATOM 884 O O . ILE A 1 109 ? -46.555 -16.330 49.482 1.00 65.81 109 ILE A O 1
ATOM 888 N N . GLU A 1 110 ? -44.507 -15.543 50.004 1.00 66.81 110 GLU A N 1
ATOM 889 C CA . GLU A 1 110 ? -44.565 -15.835 51.428 1.00 66.81 110 GLU A CA 1
ATOM 890 C C . GLU A 1 110 ? -45.649 -14.926 52.014 1.00 66.81 110 GLU A C 1
ATOM 892 O O . GLU A 1 110 ? -45.450 -13.740 52.276 1.00 66.81 110 GLU A O 1
ATOM 897 N N . ILE A 1 111 ? -46.856 -15.481 52.145 1.00 69.44 111 ILE A N 1
ATOM 898 C CA . ILE A 1 111 ? -47.970 -14.833 52.824 1.00 69.44 111 ILE A CA 1
ATOM 899 C C . ILE A 1 111 ? -47.555 -14.708 54.287 1.00 69.44 111 ILE A C 1
ATOM 901 O O . ILE A 1 111 ? -47.680 -15.655 55.069 1.00 69.44 111 ILE A O 1
ATOM 905 N N . GLU A 1 112 ? -47.039 -13.535 54.652 1.00 65.38 112 GLU A N 1
ATOM 906 C CA . GLU A 1 112 ? -46.812 -13.197 56.048 1.00 65.38 112 GLU A CA 1
ATOM 907 C C . GLU A 1 112 ? -48.152 -13.316 56.797 1.00 65.38 112 GLU A C 1
ATOM 909 O O . GLU A 1 112 ? -49.177 -12.790 56.339 1.00 65.38 112 GLU A O 1
ATOM 914 N N . PRO A 1 113 ? -48.196 -14.009 57.948 1.00 68.38 113 PRO A N 1
ATOM 915 C CA . PRO A 1 113 ? -49.379 -14.001 58.789 1.00 68.38 113 PRO A CA 1
ATOM 916 C C . PRO A 1 113 ? -49.732 -12.550 59.162 1.00 68.38 113 PRO A C 1
ATOM 918 O O . PRO A 1 113 ? -48.837 -11.724 59.353 1.00 68.38 113 PRO A O 1
ATOM 921 N N . PRO A 1 114 ? -51.030 -12.214 59.271 1.00 72.19 114 PRO A N 1
ATOM 922 C CA . PRO A 1 114 ? -51.480 -10.845 59.494 1.00 72.19 114 PRO A CA 1
ATOM 923 C C . PRO A 1 114 ? -50.777 -10.232 60.708 1.00 72.19 114 PRO A C 1
ATOM 925 O O . PRO A 1 114 ? -50.778 -10.819 61.793 1.00 72.19 114 PRO A O 1
ATOM 928 N N . ARG A 1 115 ? -50.186 -9.044 60.519 1.00 61.62 115 ARG A N 1
ATOM 929 C CA . ARG A 1 115 ? -49.465 -8.314 61.569 1.00 61.62 115 ARG A CA 1
ATOM 930 C C . ARG A 1 115 ? -50.356 -8.144 62.804 1.00 61.62 115 ARG A C 1
ATOM 932 O O . ARG A 1 115 ? -51.353 -7.422 62.770 1.00 61.62 115 ARG A O 1
ATOM 939 N N . THR A 1 116 ? -49.992 -8.777 63.918 1.00 64.62 116 THR A N 1
ATOM 940 C CA . THR A 1 116 ? -50.447 -8.342 65.245 1.00 64.62 116 THR A CA 1
ATOM 941 C C . THR A 1 116 ? -49.946 -6.920 65.487 1.00 64.62 116 THR A C 1
ATOM 943 O O . THR A 1 116 ? -48.789 -6.631 65.198 1.00 64.62 116 THR A O 1
ATOM 946 N N . ALA A 1 117 ? -50.837 -6.053 65.978 1.00 61.66 117 ALA A N 1
ATOM 947 C CA . ALA A 1 117 ? -50.661 -4.607 66.100 1.00 61.66 117 ALA A CA 1
ATOM 948 C C . ALA A 1 117 ? -49.245 -4.177 66.522 1.00 61.66 117 ALA A C 1
ATOM 950 O O . ALA A 1 117 ? -48.747 -4.568 67.580 1.00 61.66 117 ALA A O 1
ATOM 951 N N . GLU A 1 118 ? -48.625 -3.342 65.691 1.00 62.88 118 GLU A N 1
ATOM 952 C CA . GLU A 1 118 ? -47.322 -2.744 65.957 1.00 62.88 118 GLU A CA 1
ATOM 953 C C . GLU A 1 118 ? -47.424 -1.777 67.155 1.00 62.88 118 GLU A C 1
ATOM 955 O O . GLU A 1 118 ? -48.357 -0.967 67.214 1.00 62.88 118 GLU A O 1
ATOM 960 N N . PRO A 1 119 ? -46.497 -1.837 68.130 1.00 66.31 119 PRO A N 1
ATOM 961 C CA . PRO A 1 119 ? -46.375 -0.808 69.158 1.00 66.31 119 PRO A CA 1
ATOM 962 C C . PRO A 1 119 ? -46.097 0.557 68.503 1.00 66.31 119 PRO A C 1
ATOM 964 O O . PRO A 1 119 ? -45.496 0.603 67.429 1.00 66.31 119 PRO A O 1
ATOM 967 N N . PRO A 1 120 ? -46.507 1.676 69.128 1.00 64.19 120 PRO A N 1
ATOM 968 C CA . PRO A 1 120 ? -46.403 2.997 68.521 1.00 64.19 120 PRO A CA 1
ATOM 969 C C . PRO A 1 120 ? -44.945 3.344 68.171 1.00 64.19 120 PRO A C 1
ATOM 971 O O . PRO A 1 120 ? -44.026 2.939 68.890 1.00 64.19 120 PRO A O 1
ATOM 974 N N . PRO A 1 121 ? -44.731 4.098 67.079 1.00 68.06 121 PRO A N 1
ATOM 975 C CA . PRO A 1 121 ? -43.411 4.319 66.510 1.00 68.06 121 PRO A CA 1
ATOM 976 C C . PRO A 1 121 ? -42.501 5.086 67.483 1.00 68.06 121 PRO A C 1
ATOM 978 O O . PRO A 1 121 ? -42.950 6.053 68.110 1.00 68.06 121 PRO A O 1
ATOM 981 N N . PRO A 1 122 ? -41.222 4.687 67.619 1.00 70.06 122 PRO A N 1
ATOM 982 C CA . PRO A 1 122 ? -40.248 5.445 68.389 1.00 70.06 122 PRO A CA 1
ATOM 983 C C . PRO A 1 122 ? -40.029 6.836 67.762 1.00 70.06 122 PRO A C 1
ATOM 985 O O . PRO A 1 122 ? -40.159 6.997 66.546 1.00 70.06 122 PRO A O 1
ATOM 988 N N . PRO A 1 123 ? -39.728 7.855 68.588 1.00 67.88 123 PRO A N 1
ATOM 989 C CA . PRO A 1 123 ? -39.645 9.247 68.159 1.00 67.88 123 PRO A CA 1
ATOM 990 C C . PRO A 1 123 ? -38.581 9.460 67.069 1.00 67.88 123 PRO A C 1
ATOM 992 O O . PRO A 1 123 ? -37.573 8.748 67.043 1.00 67.88 123 PRO A O 1
ATOM 995 N N . PRO A 1 124 ? -38.796 10.446 66.177 1.00 68.94 124 PRO A N 1
ATOM 996 C CA . PRO A 1 124 ? -37.964 10.655 65.003 1.00 68.94 124 PRO A CA 1
ATOM 997 C C . PRO A 1 124 ? -36.510 10.965 65.394 1.00 68.94 124 PRO A C 1
ATOM 999 O O . PRO A 1 124 ? -36.281 11.788 66.287 1.00 68.94 124 PRO A O 1
ATOM 1002 N N . PRO A 1 125 ? -35.523 10.332 64.734 1.00 70.44 125 PRO A N 1
ATOM 1003 C CA . PRO A 1 125 ? -34.122 10.661 64.929 1.00 70.44 125 PRO A CA 1
ATOM 1004 C C . PRO A 1 125 ? -33.842 12.113 64.500 1.00 70.44 125 PRO A C 1
ATOM 1006 O O . PRO A 1 125 ? -34.484 12.622 63.575 1.00 70.44 125 PRO A O 1
ATOM 1009 N N . PRO A 1 126 ? -32.908 12.798 65.183 1.00 67.19 126 PRO A N 1
ATOM 1010 C CA . PRO A 1 126 ? -32.575 14.186 64.902 1.00 67.19 126 PRO A CA 1
ATOM 1011 C C . PRO A 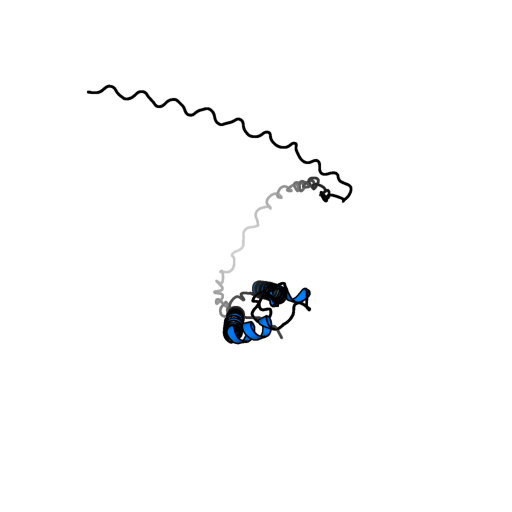1 126 ? -32.085 14.360 63.456 1.00 67.19 126 PRO A C 1
ATOM 1013 O O . PRO A 1 126 ? -31.455 13.451 62.907 1.00 67.19 126 PRO A O 1
ATOM 1016 N N . PRO A 1 127 ? -32.375 15.518 62.836 1.00 70.12 127 PRO A N 1
ATOM 1017 C CA . PRO A 1 127 ? -32.035 15.780 61.446 1.00 70.12 127 PRO A CA 1
ATOM 1018 C C . PRO A 1 127 ? -30.520 15.659 61.221 1.00 70.12 127 PRO A C 1
ATOM 1020 O O . PRO A 1 127 ? -29.741 16.136 62.054 1.00 70.12 127 PRO A O 1
ATOM 1023 N N . PRO A 1 128 ? -30.091 15.026 60.114 1.00 70.94 128 PRO A N 1
ATOM 1024 C CA . PRO A 1 128 ? -28.684 14.938 59.770 1.00 70.94 128 PRO A CA 1
ATOM 1025 C C . PRO A 1 128 ? -28.104 16.347 59.565 1.00 70.94 128 PRO A C 1
ATOM 1027 O O . PRO A 1 128 ? -28.781 17.213 59.002 1.00 70.94 128 PRO A O 1
ATOM 1030 N N . PRO A 1 129 ? -26.871 16.597 60.034 1.00 70.38 129 PRO A N 1
ATOM 1031 C CA . PRO A 1 129 ? -26.196 17.865 59.815 1.00 70.38 129 PRO A CA 1
ATOM 1032 C C . PRO A 1 129 ? -26.058 18.133 58.315 1.00 70.38 129 PRO A C 1
ATOM 1034 O O . PRO A 1 129 ? -25.688 17.249 57.542 1.00 70.38 129 PRO A O 1
ATOM 1037 N N . VAL A 1 130 ? -26.387 19.365 57.928 1.00 64.25 130 VAL A N 1
ATOM 1038 C CA . VAL A 1 130 ? -26.212 19.890 56.574 1.00 64.25 130 VAL A CA 1
ATOM 1039 C C . VAL A 1 130 ? -24.734 19.775 56.219 1.00 64.25 130 VAL A C 1
ATOM 1041 O O . VAL A 1 130 ? -23.881 20.335 56.904 1.00 64.25 130 VAL A O 1
ATOM 1044 N N . ILE A 1 131 ? -24.440 19.004 55.178 1.00 62.66 131 ILE A N 1
ATOM 1045 C CA . ILE A 1 131 ? -23.118 18.962 54.566 1.00 62.66 131 ILE A CA 1
ATOM 1046 C C . ILE A 1 131 ? -22.974 20.294 53.835 1.00 62.66 131 ILE A C 1
ATOM 1048 O O . ILE A 1 131 ? -23.731 20.569 52.906 1.00 62.66 131 ILE A O 1
ATOM 1052 N N . GLU A 1 132 ? -22.063 21.146 54.298 1.00 62.94 132 GLU A N 1
ATOM 1053 C CA . GLU A 1 132 ? -21.620 22.294 53.514 1.00 62.94 132 GLU A CA 1
ATOM 1054 C C . GLU A 1 132 ? -20.984 21.747 52.231 1.00 62.94 132 GLU A C 1
ATOM 1056 O O . GLU A 1 132 ? -20.069 20.921 52.288 1.00 62.94 132 GLU A O 1
ATOM 1061 N N . GLU A 1 133 ? -21.515 22.154 51.076 1.00 61.09 133 GLU A N 1
ATOM 1062 C CA . GLU A 1 133 ? -20.881 21.920 49.783 1.00 61.09 133 GLU A CA 1
ATOM 1063 C C . GLU A 1 133 ? -19.482 22.531 49.856 1.00 61.09 133 GLU A C 1
ATOM 1065 O O . GLU A 1 133 ? -19.321 23.750 49.923 1.00 61.09 133 GLU A O 1
ATOM 1070 N N . VAL A 1 134 ? -18.465 21.667 49.910 1.00 64.44 134 VAL A N 1
ATOM 1071 C CA . VAL A 1 134 ? -17.084 22.070 49.661 1.00 64.44 134 VAL A CA 1
ATOM 1072 C C . VAL A 1 134 ? -17.115 22.759 48.298 1.00 64.44 134 VAL A C 1
ATOM 1074 O O . VAL A 1 134 ? -17.522 22.101 47.336 1.00 64.44 134 VAL A O 1
ATOM 1077 N N . PRO A 1 135 ? -16.773 24.058 48.196 1.00 62.88 135 PRO A N 1
ATOM 1078 C CA . PRO A 1 135 ? -16.725 24.728 46.910 1.00 62.88 135 PRO A CA 1
ATOM 1079 C C . PRO A 1 135 ? -15.835 23.891 46.003 1.00 62.88 135 PRO A C 1
ATOM 1081 O O . PRO A 1 135 ? -14.726 23.543 46.413 1.00 62.88 135 PRO A O 1
ATOM 1084 N N . GLU A 1 136 ? -16.331 23.532 44.818 1.00 58.69 136 GLU A N 1
ATOM 1085 C CA . GLU A 1 136 ? -15.475 23.000 43.767 1.00 58.69 136 GLU A CA 1
ATOM 1086 C C . GLU A 1 136 ? -14.321 23.987 43.638 1.00 58.69 136 GLU A C 1
ATOM 1088 O O . GLU A 1 136 ? -14.517 25.152 43.285 1.00 58.69 136 GLU A O 1
ATOM 1093 N N . GLU A 1 137 ? -13.141 23.547 44.068 1.00 61.00 137 GLU A N 1
ATOM 1094 C CA . GLU A 1 137 ? -11.907 24.285 43.911 1.00 61.00 137 GLU A CA 1
ATOM 1095 C C . GLU A 1 137 ? -11.810 24.513 42.406 1.00 61.00 137 GLU A C 1
ATOM 1097 O O . GLU A 1 137 ? -11.615 23.568 41.640 1.00 61.00 137 GLU A O 1
ATOM 1102 N N . LEU A 1 138 ? -12.124 25.743 41.985 1.00 59.84 138 LEU A N 1
ATOM 1103 C CA . LEU A 1 138 ? -11.940 26.220 40.628 1.00 59.84 138 LEU A CA 1
ATOM 1104 C C . LEU A 1 138 ? -10.517 25.824 40.274 1.00 59.84 138 LEU A C 1
ATOM 1106 O O . LEU A 1 138 ? -9.567 26.402 40.797 1.00 59.84 138 LEU A O 1
ATOM 1110 N N . ILE A 1 139 ? -10.385 24.787 39.452 1.00 60.41 139 ILE A N 1
ATOM 1111 C CA . ILE A 1 139 ? -9.127 24.436 38.822 1.00 60.41 139 ILE A CA 1
ATOM 1112 C C . ILE A 1 139 ? -8.821 25.666 37.980 1.00 60.41 139 ILE A C 1
ATOM 1114 O O . ILE A 1 139 ? -9.427 25.862 36.926 1.00 60.41 139 ILE A O 1
ATOM 1118 N N . GLU A 1 140 ? -7.993 26.558 38.525 1.00 63.66 140 GLU A N 1
ATOM 1119 C CA . GLU A 1 140 ? -7.459 27.691 37.793 1.00 63.66 140 GLU A CA 1
ATOM 1120 C C . GLU A 1 140 ? -6.845 27.097 36.533 1.00 63.66 140 GLU A C 1
ATOM 1122 O O . GLU A 1 140 ? -5.989 26.214 36.592 1.00 63.66 140 GLU A O 1
ATOM 1127 N N . GLU A 1 141 ? -7.401 27.500 35.396 1.00 62.00 141 GLU A N 1
ATOM 1128 C CA . GLU A 1 141 ? -6.946 27.128 34.072 1.00 62.00 141 GLU A CA 1
ATOM 1129 C C . GLU A 1 141 ? -5.496 27.607 33.968 1.00 62.00 141 GLU A C 1
ATOM 1131 O O . GLU A 1 141 ? -5.244 28.780 33.700 1.00 62.00 141 GLU A O 1
ATOM 1136 N N . GLU A 1 142 ? -4.549 26.728 34.321 1.00 63.28 142 GLU A N 1
ATOM 1137 C CA . GLU A 1 142 ? -3.126 27.031 34.256 1.00 63.28 142 GLU A CA 1
ATOM 1138 C C . GLU A 1 142 ? -2.830 27.529 32.845 1.00 63.28 142 GLU A C 1
ATOM 1140 O O . GLU A 1 142 ? -3.100 26.838 31.859 1.00 63.28 142 GLU A O 1
ATOM 1145 N N . ASP A 1 143 ? -2.333 28.764 32.798 1.00 68.06 143 ASP A N 1
ATOM 1146 C CA . ASP A 1 143 ? -2.044 29.570 31.620 1.00 68.06 143 ASP A CA 1
ATOM 1147 C C . ASP A 1 143 ? -1.391 28.702 30.534 1.00 68.06 143 ASP A C 1
ATOM 1149 O O . ASP A 1 143 ? -0.217 28.321 30.614 1.00 68.06 143 ASP A O 1
ATOM 1153 N N . GLN A 1 144 ? -2.200 28.289 29.554 1.00 65.06 144 GLN A N 1
ATOM 1154 C CA . GLN A 1 144 ? -1.760 27.385 28.500 1.00 65.06 144 GLN A CA 1
ATOM 1155 C C . GLN A 1 144 ? -0.645 28.092 27.719 1.00 65.06 144 GLN A C 1
ATOM 1157 O O . GLN A 1 144 ? -0.850 29.221 27.270 1.00 65.06 144 GLN A O 1
ATOM 1162 N N . PRO A 1 145 ? 0.536 27.476 27.525 1.00 70.69 145 PRO A N 1
ATOM 1163 C CA . PRO A 1 145 ? 1.634 28.149 26.849 1.00 70.69 145 PRO A CA 1
ATOM 1164 C C . PRO A 1 145 ? 1.224 28.502 25.415 1.00 70.69 145 PRO A C 1
ATOM 1166 O O . PRO A 1 145 ? 0.921 27.621 24.607 1.00 70.69 145 PRO A O 1
ATOM 1169 N N . GLU A 1 146 ? 1.219 29.797 25.101 1.00 74.19 146 GLU A N 1
ATOM 1170 C CA . GLU A 1 146 ? 0.902 30.296 23.767 1.00 74.19 146 GLU A CA 1
ATOM 1171 C C . GLU A 1 146 ? 1.961 29.777 22.780 1.00 74.19 146 GLU A C 1
ATOM 1173 O O . GLU A 1 146 ? 3.157 30.066 22.890 1.00 74.19 146 GLU A O 1
ATOM 1178 N N . PHE A 1 147 ? 1.540 28.945 21.828 1.00 68.75 147 PHE A N 1
ATOM 1179 C CA . PHE A 1 147 ? 2.443 28.372 20.836 1.00 68.75 147 PHE A CA 1
ATOM 1180 C C . PHE A 1 147 ? 2.867 29.452 19.834 1.00 68.75 147 PHE A C 1
ATOM 1182 O O . PHE A 1 147 ? 2.144 29.761 18.888 1.00 68.75 147 PHE A O 1
ATOM 1189 N N . VAL A 1 148 ? 4.063 30.010 20.031 1.00 77.44 148 VAL A N 1
ATOM 1190 C CA . VAL A 1 148 ? 4.695 30.934 19.080 1.00 77.44 148 VAL A CA 1
ATOM 1191 C C . VAL A 1 148 ? 5.289 30.142 17.912 1.00 77.44 148 VAL A C 1
ATOM 1193 O O . VAL A 1 148 ? 6.031 29.177 18.115 1.00 77.44 148 VAL A O 1
ATOM 1196 N N . ASP A 1 149 ? 4.965 30.550 16.684 1.00 79.00 149 ASP A N 1
ATOM 1197 C CA . ASP A 1 149 ? 5.500 29.944 15.463 1.00 79.00 149 ASP A CA 1
ATOM 1198 C C . ASP A 1 149 ? 7.027 30.134 15.382 1.00 79.00 149 ASP A C 1
ATOM 1200 O O . ASP A 1 149 ? 7.541 31.244 15.505 1.00 79.00 149 ASP A O 1
ATOM 1204 N N . GLN A 1 150 ? 7.754 29.031 15.187 1.00 79.50 150 GLN A N 1
ATOM 1205 C CA . GLN A 1 150 ? 9.218 28.994 15.061 1.00 79.50 150 GLN A CA 1
ATOM 1206 C C . GLN A 1 150 ? 9.667 28.840 13.599 1.00 79.50 150 GLN A C 1
ATOM 1208 O O . GLN A 1 150 ? 10.794 28.413 13.325 1.00 79.50 150 GLN A O 1
ATOM 1213 N N . SER A 1 151 ? 8.784 29.130 12.645 1.00 83.06 151 SER A N 1
ATOM 1214 C CA . SER A 1 151 ? 9.128 29.144 11.230 1.00 83.06 151 SER A CA 1
ATOM 1215 C C . SER A 1 151 ? 10.214 30.195 10.935 1.00 83.06 151 SER A C 1
ATOM 1217 O O . SER A 1 151 ? 10.235 31.292 11.486 1.00 83.06 151 SER A O 1
ATOM 1219 N N . LEU A 1 152 ? 11.191 29.818 10.102 1.00 78.94 152 LEU A N 1
ATOM 1220 C CA . LEU A 1 152 ? 12.288 30.698 9.690 1.00 78.94 152 LEU A CA 1
ATOM 1221 C C . LEU A 1 152 ? 11.902 31.402 8.389 1.00 78.94 152 LEU A C 1
ATOM 1223 O O . LEU A 1 152 ? 11.701 30.746 7.362 1.00 78.94 152 LEU A O 1
ATOM 1227 N N . ASP A 1 153 ? 11.841 32.729 8.423 1.00 81.06 153 ASP A N 1
ATOM 1228 C CA . ASP A 1 153 ? 11.578 33.546 7.244 1.00 81.06 153 ASP A CA 1
ATOM 1229 C C . ASP A 1 153 ? 12.816 33.654 6.345 1.00 81.06 153 ASP A C 1
ATOM 1231 O O . ASP A 1 153 ? 13.960 33.499 6.773 1.00 81.06 153 ASP A O 1
ATOM 1235 N N . LYS A 1 154 ? 12.608 33.955 5.057 1.00 72.19 154 LYS A N 1
ATOM 1236 C CA . LYS A 1 154 ? 13.704 34.058 4.070 1.00 72.19 154 LYS A CA 1
ATOM 1237 C C . LYS A 1 154 ? 14.733 35.150 4.383 1.00 72.19 154 LYS A C 1
ATOM 1239 O O . LYS A 1 154 ? 15.836 35.088 3.848 1.00 72.19 154 LYS A O 1
ATOM 1244 N N . GLU A 1 155 ? 14.380 36.131 5.209 1.00 75.56 155 GLU A N 1
ATOM 1245 C CA . GLU A 1 155 ? 15.289 37.184 5.680 1.00 75.56 155 GLU A CA 1
ATOM 1246 C C . GLU A 1 155 ? 16.017 36.814 6.983 1.00 75.56 155 GLU A C 1
ATOM 1248 O O . GLU A 1 155 ? 16.902 37.547 7.420 1.00 75.56 155 GLU A O 1
ATOM 1253 N N . THR A 1 156 ? 15.697 35.676 7.610 1.00 79.19 156 THR A N 1
ATOM 1254 C CA . THR A 1 156 ? 16.367 35.236 8.835 1.00 79.19 156 THR A CA 1
ATOM 1255 C C . THR A 1 156 ? 17.757 34.678 8.518 1.00 79.19 156 THR A C 1
ATOM 1257 O O . THR A 1 156 ? 17.913 33.578 7.985 1.00 79.19 156 THR A O 1
ATOM 1260 N N . GLU A 1 157 ? 18.799 35.434 8.870 1.00 70.06 157 GLU A N 1
ATOM 1261 C CA . GLU A 1 157 ? 20.192 35.006 8.721 1.00 70.06 157 GLU A CA 1
ATOM 1262 C C . GLU A 1 157 ? 20.540 33.878 9.707 1.00 70.06 157 GLU A C 1
ATOM 1264 O O . GLU A 1 157 ? 20.750 34.087 10.904 1.00 70.06 157 GLU A O 1
ATOM 1269 N N . VAL A 1 158 ? 20.649 32.652 9.191 1.00 77.31 158 VAL A N 1
ATOM 1270 C CA . VAL A 1 158 ? 21.101 31.489 9.965 1.00 77.31 158 VAL A CA 1
ATOM 1271 C C . VAL A 1 158 ? 22.624 31.533 10.098 1.00 77.31 158 VAL A C 1
ATOM 1273 O O . VAL A 1 158 ? 23.366 31.135 9.197 1.00 77.31 158 VAL A O 1
ATOM 1276 N N . LYS A 1 159 ? 23.115 32.019 11.242 1.00 78.00 159 LYS A N 1
ATOM 1277 C CA . LYS A 1 159 ? 24.550 32.045 11.545 1.00 78.00 159 LYS A CA 1
ATOM 1278 C C . LYS A 1 159 ? 25.049 30.629 11.837 1.00 78.00 159 LYS A C 1
ATOM 1280 O O . LYS A 1 159 ? 24.741 30.055 12.879 1.00 78.00 159 LYS A O 1
ATOM 1285 N N . ALA A 1 160 ? 25.846 30.072 10.926 1.00 75.94 160 ALA A N 1
ATOM 1286 C CA . ALA A 1 160 ? 26.509 28.797 11.160 1.00 75.94 160 ALA A CA 1
ATOM 1287 C C . ALA A 1 160 ? 27.433 28.899 12.392 1.00 75.94 160 ALA A C 1
ATOM 1289 O O . ALA A 1 160 ? 28.179 29.882 12.513 1.00 75.94 160 ALA A O 1
ATOM 1290 N N . PRO A 1 161 ? 27.410 27.913 13.309 1.00 78.50 161 PRO A N 1
ATOM 1291 C CA . PRO A 1 161 ? 28.381 27.860 14.391 1.00 78.50 161 PRO A CA 1
ATOM 1292 C C . PRO A 1 161 ? 29.796 27.809 13.794 1.00 78.50 161 PRO A C 1
ATOM 1294 O O . PRO A 1 161 ? 29.991 27.199 12.735 1.00 78.50 161 PRO A O 1
ATOM 1297 N N . PRO A 1 162 ? 30.787 28.463 14.429 1.00 80.12 162 PRO A N 1
ATOM 1298 C CA . PRO A 1 162 ? 32.157 28.429 13.941 1.00 80.12 162 PRO A CA 1
ATOM 1299 C C . PRO A 1 162 ? 32.608 26.968 13.794 1.00 80.12 162 PRO A C 1
ATOM 1301 O O . PRO A 1 162 ? 32.238 26.138 14.632 1.00 80.12 162 PRO A O 1
ATOM 1304 N N . PRO A 1 163 ? 33.378 26.632 12.743 1.00 77.25 163 PRO A N 1
ATOM 1305 C CA . PRO A 1 163 ? 33.854 25.273 12.540 1.00 77.25 163 PRO A CA 1
ATOM 1306 C C . PRO A 1 163 ? 34.567 24.808 13.809 1.00 77.25 163 PRO A C 1
ATOM 1308 O O . PRO A 1 163 ? 35.496 25.464 14.282 1.00 77.25 163 PRO A O 1
ATOM 1311 N N . SER A 1 164 ? 34.084 23.702 14.381 1.00 72.62 164 SER A N 1
ATOM 1312 C CA . SER A 1 164 ? 34.716 23.069 15.535 1.00 72.62 164 SER A CA 1
ATOM 1313 C C . SER A 1 164 ? 36.175 22.812 15.171 1.00 72.62 164 SER A C 1
ATOM 1315 O O . SER A 1 164 ? 36.453 22.180 14.148 1.00 72.62 164 SER A O 1
ATOM 1317 N N . ALA A 1 165 ? 37.099 23.381 15.950 1.00 77.12 165 ALA A N 1
ATOM 1318 C CA . ALA A 1 165 ? 38.521 23.150 15.750 1.00 77.12 165 ALA A CA 1
ATOM 1319 C C . ALA A 1 165 ? 38.760 21.632 15.687 1.00 77.12 165 ALA A C 1
ATOM 1321 O O . ALA A 1 165 ? 38.137 20.903 16.467 1.00 77.12 165 ALA A O 1
ATOM 1322 N N . PRO A 1 166 ? 39.612 21.138 14.767 1.00 76.31 166 PRO A N 1
ATOM 1323 C CA . PRO A 1 166 ? 39.917 19.717 14.715 1.00 76.31 166 PRO A CA 1
ATOM 1324 C C . PRO A 1 166 ? 40.321 19.259 16.122 1.00 76.31 166 PRO A C 1
ATOM 1326 O O . PRO A 1 166 ? 41.073 19.981 16.790 1.00 76.31 166 PRO A O 1
ATOM 1329 N N . PRO A 1 167 ? 39.798 18.114 16.601 1.00 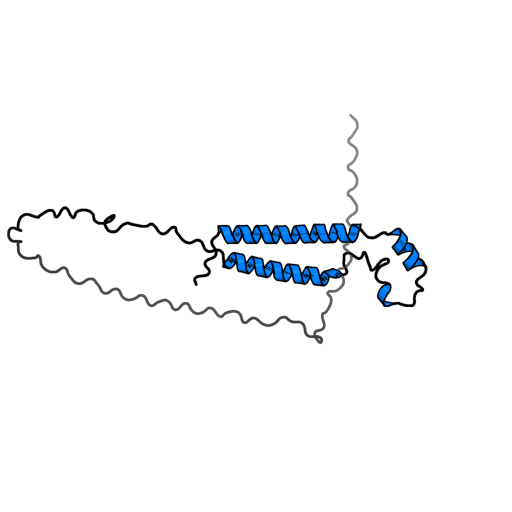73.88 167 PRO A N 1
ATOM 1330 C CA . PRO A 1 167 ? 40.148 17.621 17.920 1.00 73.88 167 PRO A CA 1
ATOM 1331 C C . PRO A 1 167 ? 41.677 17.560 18.019 1.00 73.88 167 PRO A C 1
ATOM 1333 O O . PRO A 1 167 ? 42.326 17.172 17.038 1.00 73.88 167 PRO A O 1
ATOM 1336 N N . PRO A 1 168 ? 42.269 17.977 19.154 1.00 77.12 168 PRO A N 1
ATOM 1337 C CA . PRO A 1 168 ? 43.707 17.863 19.338 1.00 77.12 168 PRO A CA 1
ATOM 1338 C C . PRO A 1 168 ? 44.126 16.418 19.034 1.00 77.12 168 PRO A C 1
ATOM 1340 O O . PRO A 1 168 ? 43.367 15.493 19.353 1.00 77.12 168 PRO A O 1
ATOM 1343 N N . PRO A 1 169 ? 45.285 16.205 18.382 1.00 76.69 169 PRO A N 1
ATOM 1344 C CA . PRO A 1 169 ? 45.742 14.863 18.055 1.00 76.69 169 PRO A CA 1
ATOM 1345 C C . PRO A 1 169 ? 45.705 13.995 19.319 1.00 76.69 169 PRO A C 1
ATOM 1347 O O . PRO A 1 169 ? 46.047 14.495 20.399 1.00 76.69 169 PRO A O 1
ATOM 1350 N N . PRO A 1 170 ? 45.264 12.727 19.216 1.00 75.31 170 PRO A N 1
ATOM 1351 C CA . PRO A 1 170 ? 45.212 11.844 20.369 1.00 75.31 170 PRO A CA 1
ATOM 1352 C C . PRO A 1 170 ? 46.592 11.817 21.040 1.00 75.31 170 PRO A C 1
ATOM 1354 O O . PRO A 1 170 ? 47.606 11.820 20.330 1.00 75.31 170 PRO A O 1
ATOM 1357 N N . PRO A 1 171 ? 46.655 11.826 22.386 1.00 77.50 171 PRO A N 1
ATOM 1358 C CA . PRO A 1 171 ? 47.927 11.737 23.084 1.00 77.50 171 PRO A CA 1
ATOM 1359 C C . PRO A 1 171 ? 48.688 10.503 22.579 1.00 77.50 171 PRO A C 1
ATOM 1361 O O . PRO A 1 171 ? 48.056 9.479 22.291 1.00 77.50 171 PRO A O 1
ATOM 1364 N N . PRO A 1 172 ? 50.023 10.592 22.424 1.00 76.56 172 PRO A N 1
ATOM 1365 C CA . PRO A 1 172 ? 50.814 9.472 21.939 1.00 76.56 172 PRO A CA 1
ATOM 1366 C C . PRO A 1 172 ? 50.524 8.232 22.794 1.00 76.56 172 PRO A C 1
ATOM 1368 O O . PRO A 1 172 ? 50.346 8.367 24.011 1.00 76.56 172 PRO A O 1
ATOM 1371 N N . PRO A 1 173 ? 50.443 7.036 22.179 1.00 76.12 173 PRO A N 1
ATOM 1372 C CA . PRO A 1 173 ? 50.168 5.816 22.919 1.00 76.12 173 PRO A CA 1
ATOM 1373 C C . PRO A 1 173 ? 51.191 5.673 24.054 1.00 76.12 173 PRO A C 1
ATOM 1375 O O . PRO A 1 173 ? 52.372 5.977 23.844 1.00 76.12 173 PRO A O 1
ATOM 1378 N N . PRO A 1 174 ? 50.760 5.247 25.256 1.00 77.06 174 PRO A N 1
ATOM 1379 C CA . PRO A 1 174 ? 51.679 5.046 26.363 1.00 77.06 174 PRO A CA 1
ATOM 1380 C C . PRO A 1 174 ? 52.793 4.084 25.924 1.00 77.06 174 PRO A C 1
ATOM 1382 O O . PRO A 1 174 ? 52.515 3.131 25.186 1.00 77.06 174 PRO A O 1
ATOM 1385 N N . PRO A 1 175 ? 54.052 4.334 26.332 1.00 77.00 175 PRO A N 1
ATOM 1386 C CA . PRO A 1 175 ? 55.160 3.466 25.964 1.00 77.00 175 PRO A CA 1
ATOM 1387 C C . PRO A 1 175 ? 54.840 2.026 26.387 1.00 77.00 175 PRO A C 1
ATOM 1389 O O . PRO A 1 175 ? 54.259 1.826 27.460 1.00 77.00 175 PRO A O 1
ATOM 1392 N N . PRO A 1 176 ? 55.177 1.025 25.552 1.00 76.69 176 PRO A N 1
ATOM 1393 C CA . PRO A 1 176 ? 54.890 -0.365 25.867 1.00 76.69 176 PRO A CA 1
ATOM 1394 C C . PRO A 1 176 ? 55.505 -0.721 27.228 1.00 76.69 176 PRO A C 1
ATOM 1396 O O . PRO A 1 176 ? 56.624 -0.282 27.519 1.00 76.69 176 PRO A O 1
ATOM 1399 N N . PRO A 1 177 ? 54.786 -1.481 28.075 1.00 77.38 177 PRO A N 1
ATOM 1400 C CA . PRO A 1 177 ? 55.301 -1.872 29.377 1.00 77.38 177 PRO A CA 1
ATOM 1401 C C . PRO A 1 177 ? 56.638 -2.604 29.201 1.00 77.38 177 PRO A C 1
ATOM 1403 O O . PRO A 1 177 ? 56.784 -3.379 28.247 1.00 77.38 177 PRO A O 1
ATOM 1406 N N . PRO A 1 178 ? 57.625 -2.351 30.081 1.00 77.25 178 PRO A N 1
ATOM 1407 C CA . PRO A 1 178 ? 58.925 -2.991 29.979 1.00 77.25 178 PRO A CA 1
ATOM 1408 C C . PRO A 1 178 ? 58.748 -4.516 29.986 1.00 77.25 178 PRO A C 1
ATOM 1410 O O . PRO A 1 178 ? 57.913 -5.027 30.741 1.00 77.25 178 PRO A O 1
ATOM 1413 N N . PRO A 1 179 ? 59.495 -5.244 29.135 1.00 77.06 179 PRO A N 1
ATOM 1414 C CA . PRO A 1 179 ? 59.379 -6.690 29.052 1.00 77.06 179 PRO A CA 1
ATOM 1415 C C . PRO A 1 179 ? 59.633 -7.306 30.435 1.00 77.06 179 PRO A C 1
ATOM 1417 O O . PRO A 1 179 ? 60.557 -6.868 31.130 1.00 77.06 179 PRO A O 1
ATOM 1420 N N . PRO A 1 180 ? 58.819 -8.291 30.855 1.00 75.19 180 PRO A N 1
ATOM 1421 C CA . PRO A 1 180 ? 59.027 -8.956 32.129 1.00 75.19 180 PRO A CA 1
ATOM 1422 C C . PRO A 1 180 ? 60.429 -9.584 32.156 1.00 75.19 180 PRO A C 1
ATOM 1424 O O . PRO A 1 180 ? 60.868 -10.132 31.138 1.00 75.19 180 PRO A O 1
ATOM 1427 N N . PRO A 1 181 ? 61.148 -9.482 33.288 1.00 73.62 181 PRO A N 1
ATOM 1428 C CA . PRO A 1 181 ? 62.477 -10.059 33.410 1.00 73.62 181 PRO A CA 1
ATOM 1429 C C . PRO A 1 181 ? 62.412 -11.576 33.158 1.00 73.62 181 PRO A C 1
ATOM 1431 O O . PRO A 1 181 ? 61.471 -12.225 33.624 1.00 73.62 181 PRO A O 1
ATOM 1434 N N . PRO A 1 182 ? 63.367 -12.140 32.392 1.00 71.19 182 PRO A N 1
ATOM 1435 C CA . PRO A 1 182 ? 63.432 -13.578 32.150 1.00 71.19 182 PRO A CA 1
ATOM 1436 C C . PRO A 1 182 ? 63.648 -14.355 33.467 1.00 71.19 182 PRO A C 1
ATOM 1438 O O . PRO A 1 182 ? 64.152 -13.763 34.424 1.00 71.19 182 PRO A O 1
ATOM 1441 N N . PRO A 1 183 ? 63.232 -15.638 33.513 1.00 65.81 183 PRO A N 1
ATOM 1442 C CA . PRO A 1 183 ? 63.046 -16.422 34.740 1.00 65.81 183 PRO A CA 1
ATOM 1443 C C . PRO A 1 183 ? 64.310 -16.618 35.582 1.00 65.81 183 PRO A C 1
ATOM 1445 O O . PRO A 1 183 ? 65.410 -16.730 34.993 1.00 65.81 183 PRO A O 1
#